Protein AF-A0A7J4VD15-F1 (afdb_monomer)

Structure (mmCIF, N/CA/C/O backbone):
data_AF-A0A7J4VD15-F1
#
_entry.id   AF-A0A7J4VD15-F1
#
loop_
_atom_site.group_PDB
_atom_site.id
_atom_site.type_symbol
_atom_site.label_atom_id
_atom_site.label_alt_id
_atom_site.label_comp_id
_atom_site.label_asym_id
_atom_site.label_entity_id
_atom_site.label_seq_id
_atom_site.pdbx_PDB_ins_code
_atom_site.Cartn_x
_atom_site.Cartn_y
_atom_site.Cartn_z
_atom_site.occupancy
_atom_site.B_iso_or_equiv
_atom_site.auth_seq_id
_atom_site.auth_comp_id
_atom_site.auth_asym_id
_atom_site.auth_atom_id
_atom_site.pdbx_PDB_model_num
ATOM 1 N N . MET A 1 1 ? -16.855 -16.231 39.947 1.00 51.03 1 MET A N 1
ATOM 2 C CA . MET A 1 1 ? -16.569 -16.415 38.507 1.00 51.03 1 MET A CA 1
ATOM 3 C C . MET A 1 1 ? -15.631 -15.301 38.069 1.00 51.03 1 MET A C 1
ATOM 5 O O . MET A 1 1 ? -15.922 -14.152 38.374 1.00 51.03 1 MET A O 1
ATOM 9 N N . SER A 1 2 ? -14.491 -15.632 37.458 1.00 60.81 2 SER A N 1
ATOM 10 C CA . SER A 1 2 ? -13.531 -14.635 36.962 1.00 60.81 2 SER A CA 1
ATOM 11 C C . SER A 1 2 ? -14.163 -13.862 35.801 1.00 60.81 2 SER A C 1
ATOM 13 O O . SER A 1 2 ? -14.593 -14.477 34.826 1.00 60.81 2 SER A O 1
ATOM 15 N N . LYS A 1 3 ? -14.276 -12.534 35.918 1.00 68.69 3 LYS A N 1
ATOM 16 C CA . LYS A 1 3 ? -14.650 -11.683 34.783 1.00 68.69 3 LYS A CA 1
ATOM 17 C C . LYS A 1 3 ? -13.487 -11.706 33.792 1.00 68.69 3 LYS A C 1
ATOM 19 O O . LYS A 1 3 ? -12.396 -11.260 34.133 1.00 68.69 3 LYS A O 1
ATOM 24 N N . SER A 1 4 ? -13.727 -12.211 32.584 1.00 78.50 4 SER A N 1
ATOM 25 C CA . SER A 1 4 ? -12.796 -12.036 31.467 1.00 78.50 4 SER A CA 1
ATOM 26 C C . SER A 1 4 ? -12.570 -10.540 31.233 1.00 78.50 4 SER A C 1
ATOM 28 O O . SER A 1 4 ? -13.534 -9.784 31.122 1.00 78.50 4 SER A O 1
ATOM 30 N N . SER A 1 5 ? -11.308 -10.116 31.175 1.00 90.31 5 SER A N 1
ATOM 31 C CA . SER A 1 5 ? -10.911 -8.747 30.819 1.00 90.31 5 SER A CA 1
ATOM 32 C C . SER A 1 5 ? -11.042 -8.464 29.320 1.00 90.31 5 SER A C 1
ATOM 34 O O . SER A 1 5 ? -11.046 -7.306 28.911 1.00 90.31 5 SER A O 1
ATOM 36 N N . ILE A 1 6 ? -11.160 -9.510 28.498 1.00 88.44 6 ILE A N 1
ATOM 37 C CA . ILE A 1 6 ? -11.333 -9.395 27.051 1.00 88.44 6 ILE A CA 1
ATOM 38 C C . ILE A 1 6 ? -12.819 -9.193 26.757 1.00 88.44 6 ILE A C 1
ATOM 40 O O . ILE A 1 6 ? -13.629 -10.080 27.031 1.00 88.44 6 ILE A O 1
ATOM 44 N N . ILE A 1 7 ? -13.148 -8.024 26.201 1.00 86.38 7 ILE A N 1
ATOM 45 C CA . ILE A 1 7 ? -14.517 -7.626 25.841 1.00 86.38 7 ILE A CA 1
ATOM 46 C C . ILE A 1 7 ? -14.942 -8.283 24.522 1.00 86.38 7 ILE A C 1
ATOM 48 O O . ILE A 1 7 ? -16.025 -8.851 24.444 1.00 86.38 7 ILE A O 1
ATOM 52 N N . THR A 1 8 ? -14.092 -8.228 23.492 1.00 86.62 8 THR A N 1
ATOM 53 C CA . THR A 1 8 ? -14.325 -8.893 22.203 1.00 86.62 8 THR A CA 1
ATOM 54 C C . THR A 1 8 ? -13.005 -9.123 21.471 1.00 86.62 8 THR A C 1
ATOM 56 O O . THR A 1 8 ? -12.025 -8.419 21.717 1.00 86.62 8 THR A O 1
ATOM 59 N N . THR A 1 9 ? -12.990 -10.074 20.542 1.00 89.88 9 THR A N 1
ATOM 60 C CA . THR A 1 9 ? -11.914 -10.259 19.559 1.00 89.88 9 THR A CA 1
ATOM 61 C C . THR A 1 9 ? -12.494 -10.178 18.152 1.00 89.88 9 THR A C 1
ATOM 63 O O . THR A 1 9 ? -13.671 -10.474 17.943 1.00 89.88 9 THR A O 1
ATOM 66 N N . GLN A 1 10 ? -11.685 -9.741 17.188 1.00 89.62 10 GLN A N 1
ATOM 67 C CA . GLN A 1 10 ? -12.056 -9.699 15.774 1.00 89.62 10 GLN A CA 1
ATOM 68 C C . GLN A 1 10 ? -10.874 -10.180 14.924 1.00 89.62 10 GLN A C 1
ATOM 70 O O . GLN A 1 10 ? -9.726 -9.914 15.293 1.00 89.62 10 GLN A O 1
ATOM 75 N N . PRO A 1 11 ? -11.120 -10.904 13.818 1.00 90.88 11 PRO A N 1
ATOM 76 C CA . PRO A 1 11 ? -10.057 -11.258 12.891 1.00 90.88 11 PRO A CA 1
ATOM 77 C C . PRO A 1 11 ? -9.515 -9.992 12.221 1.00 90.88 11 PRO A C 1
ATOM 79 O O . PRO A 1 11 ? -10.281 -9.116 11.821 1.00 90.88 11 PRO A O 1
ATOM 82 N N . LEU A 1 12 ? -8.195 -9.907 12.079 1.00 90.69 12 LEU A N 1
ATOM 83 C CA . LEU A 1 12 ? -7.563 -8.846 11.305 1.00 90.69 12 LEU A CA 1
ATOM 84 C C . LEU A 1 12 ? -7.517 -9.248 9.831 1.00 90.69 12 LEU A C 1
ATOM 86 O O . LEU A 1 12 ? -7.218 -10.394 9.496 1.00 90.69 12 LEU A O 1
ATOM 90 N N . GLY A 1 13 ? -7.814 -8.289 8.961 1.00 90.12 13 GLY A N 1
ATOM 91 C CA . GLY A 1 13 ? -7.690 -8.426 7.515 1.00 90.12 13 GLY A CA 1
ATOM 92 C C . GLY A 1 13 ? -6.896 -7.268 6.926 1.00 90.12 13 GLY A C 1
ATOM 93 O O . GLY A 1 13 ? -6.039 -6.685 7.587 1.00 90.12 13 GLY A O 1
ATOM 94 N N . PHE A 1 14 ? -7.208 -6.921 5.678 1.00 91.50 14 PHE A N 1
ATOM 95 C CA . PHE A 1 14 ? -6.623 -5.759 5.008 1.00 91.50 14 PHE A CA 1
ATOM 96 C C . PHE A 1 14 ? -7.068 -4.432 5.645 1.00 91.50 14 PHE A C 1
ATOM 98 O O . PHE A 1 14 ? -6.262 -3.524 5.809 1.00 91.50 14 PHE A O 1
ATOM 105 N N . GLN A 1 15 ? -8.336 -4.342 6.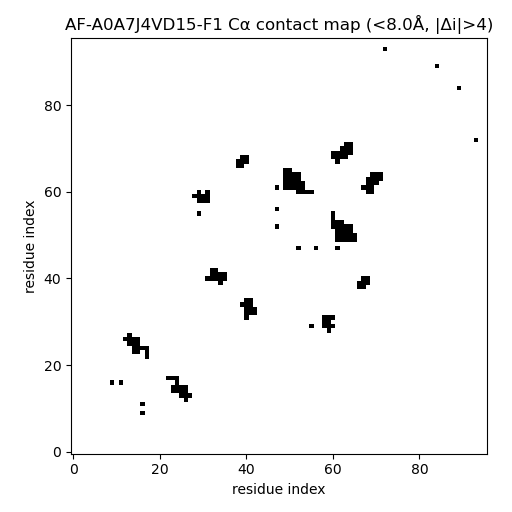051 1.00 94.00 15 GLN A N 1
ATOM 106 C CA . GLN A 1 15 ? -8.875 -3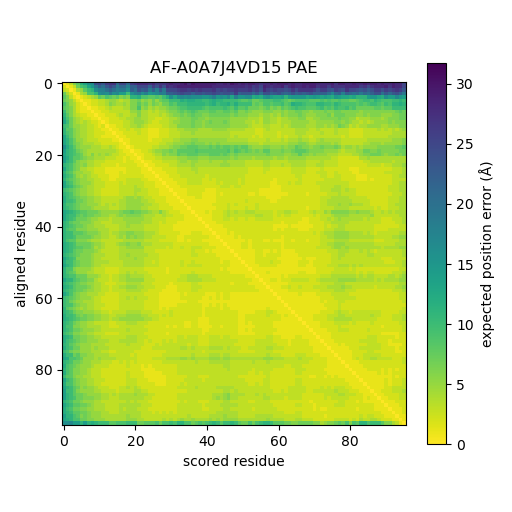.229 6.834 1.00 94.00 15 GLN A CA 1
ATOM 107 C C . GLN A 1 15 ? -9.044 -3.677 8.281 1.00 94.00 15 GLN A C 1
ATOM 109 O O . GLN A 1 15 ? -9.583 -4.757 8.540 1.00 94.00 15 GLN A O 1
ATOM 114 N N . TRP A 1 16 ? -8.554 -2.875 9.218 1.00 93.94 16 TRP A N 1
ATOM 115 C CA . TRP A 1 16 ? -8.641 -3.179 10.640 1.00 93.94 16 TRP A CA 1
ATOM 116 C C . TRP A 1 16 ? -9.836 -2.467 11.271 1.00 93.94 16 TRP A C 1
ATOM 118 O O . TRP A 1 16 ? -10.065 -1.288 10.988 1.00 93.94 16 TRP A O 1
ATOM 128 N N . PRO A 1 17 ? -10.592 -3.156 12.143 1.00 91.06 17 PRO A N 1
ATOM 129 C CA . PRO A 1 17 ? -11.668 -2.530 12.888 1.00 91.06 17 PRO A CA 1
ATOM 130 C C . PRO A 1 17 ? -11.090 -1.498 13.855 1.00 91.06 17 PRO A C 1
ATOM 132 O O . PRO A 1 17 ? -10.136 -1.765 14.588 1.00 91.06 17 PRO A O 1
ATOM 135 N N . VAL A 1 18 ? -11.700 -0.321 13.873 1.00 90.94 18 VAL A N 1
ATOM 136 C CA . VAL A 1 18 ? -11.340 0.780 14.765 1.00 90.94 18 VAL A CA 1
ATOM 137 C C . VAL A 1 18 ? -12.521 1.126 15.661 1.00 90.94 18 VAL A C 1
ATOM 139 O O . VAL A 1 18 ? -13.674 0.857 15.329 1.00 90.94 18 VAL A O 1
ATOM 142 N N . LEU A 1 19 ? -12.226 1.699 16.826 1.00 86.88 19 LEU A N 1
ATOM 143 C CA . LEU A 1 19 ? -13.257 2.084 17.791 1.00 86.88 19 LEU A CA 1
ATOM 144 C C . LEU A 1 19 ? -13.951 3.398 17.417 1.00 86.88 19 LEU A C 1
ATOM 146 O O . LEU A 1 19 ? -15.110 3.595 17.772 1.00 86.88 19 LEU A O 1
ATOM 150 N N . ASP A 1 20 ? -13.237 4.288 16.732 1.00 91.25 20 ASP A N 1
ATOM 151 C CA . ASP A 1 20 ? -13.717 5.620 16.384 1.00 91.25 20 ASP A CA 1
ATOM 152 C C . ASP A 1 20 ? -14.210 5.652 14.925 1.00 91.25 20 ASP A C 1
ATOM 154 O O . ASP A 1 20 ? -13.477 5.207 14.037 1.00 91.25 20 ASP A O 1
ATOM 158 N N . PRO A 1 21 ? -15.422 6.171 14.647 1.00 90.00 21 PRO A N 1
ATOM 159 C CA . PRO A 1 21 ? -15.992 6.200 13.298 1.00 90.00 21 PRO A CA 1
ATOM 160 C C . PRO A 1 21 ? -15.266 7.142 12.323 1.00 90.00 21 PRO A C 1
ATOM 162 O O . PRO A 1 21 ? -15.530 7.077 11.124 1.00 90.00 21 PRO A O 1
ATOM 165 N N . PHE A 1 22 ? -14.384 8.017 12.810 1.00 93.56 22 PHE A N 1
ATOM 166 C CA 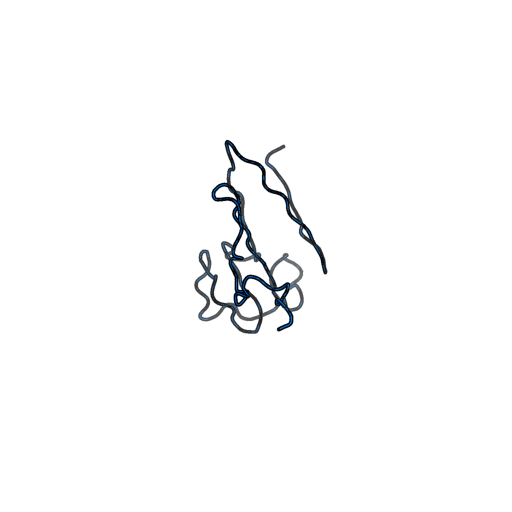. PHE A 1 22 ? -13.565 8.913 11.990 1.00 93.56 22 PHE A CA 1
ATOM 167 C C . PHE A 1 22 ? -12.176 8.345 11.692 1.00 93.56 22 PHE A C 1
ATOM 169 O O . PHE A 1 22 ? -11.416 8.952 10.939 1.00 93.56 22 PHE A O 1
ATOM 176 N N . LEU A 1 23 ? -11.835 7.186 12.263 1.00 94.50 23 LEU A N 1
ATOM 177 C CA . LEU A 1 23 ? -10.609 6.479 11.936 1.00 94.50 23 LEU A CA 1
ATOM 178 C C . LEU A 1 23 ? -10.857 5.468 10.815 1.00 94.50 23 LEU A C 1
ATOM 180 O O . LEU A 1 23 ? -11.899 4.825 10.717 1.00 94.50 23 LEU A O 1
ATOM 184 N N . PHE A 1 24 ? -9.844 5.302 9.976 1.00 94.38 24 PHE A N 1
ATOM 185 C CA . PHE A 1 24 ? -9.779 4.251 8.977 1.00 94.38 24 PHE A CA 1
ATOM 186 C C . PHE A 1 24 ? -8.377 3.657 9.026 1.00 94.38 24 PHE A C 1
ATOM 188 O O . PHE A 1 24 ? -7.390 4.387 8.943 1.00 94.38 24 PHE A O 1
ATOM 195 N N . CYS A 1 25 ? -8.282 2.341 9.210 1.00 95.81 25 CYS A N 1
ATOM 196 C CA . CYS A 1 25 ? -7.004 1.657 9.351 1.00 95.81 25 CYS A CA 1
ATOM 197 C C . CYS A 1 25 ? -6.877 0.558 8.301 1.00 95.81 25 CYS A C 1
ATOM 199 O O . CYS A 1 25 ? -7.722 -0.334 8.203 1.00 95.81 25 CYS A O 1
ATOM 201 N N . VAL A 1 26 ? -5.798 0.629 7.531 1.00 95.50 26 VAL A N 1
ATOM 202 C CA . VAL A 1 26 ? -5.413 -0.367 6.533 1.00 95.50 26 VAL A CA 1
ATOM 203 C C . VAL A 1 26 ? -4.038 -0.910 6.867 1.00 95.50 26 VAL A C 1
ATOM 205 O O . VAL A 1 26 ? -3.122 -0.158 7.200 1.00 95.50 26 VAL A O 1
ATOM 208 N N . HIS A 1 27 ? -3.898 -2.226 6.764 1.00 95.06 27 HIS A N 1
ATOM 209 C CA . HIS A 1 27 ? -2.647 -2.922 6.996 1.00 95.06 27 HIS A CA 1
ATOM 210 C C . HIS A 1 27 ? -2.148 -3.543 5.698 1.00 95.06 27 HIS A C 1
ATOM 212 O O . HIS A 1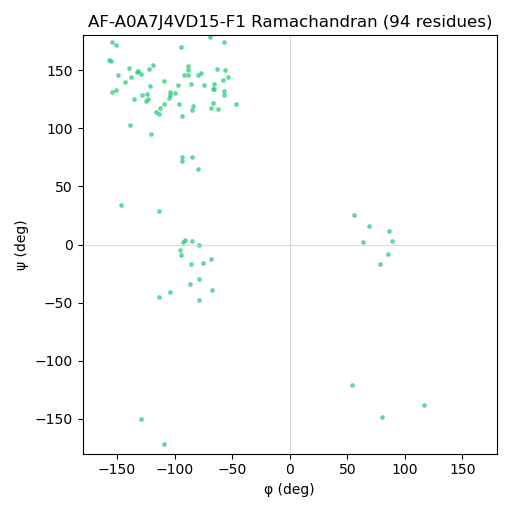 27 ? -2.738 -4.482 5.156 1.00 95.06 27 HIS A O 1
ATOM 218 N N . HIS A 1 28 ? -1.034 -3.001 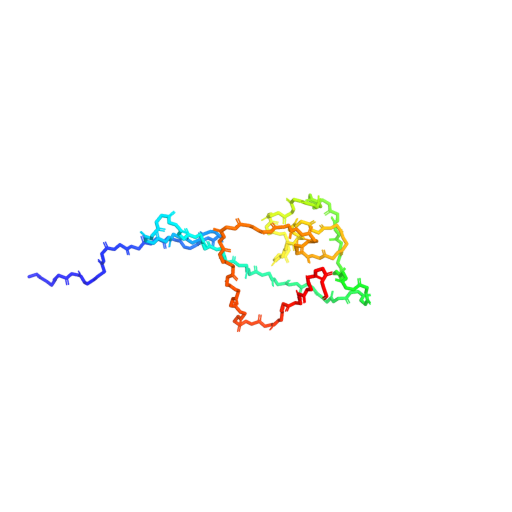5.223 1.00 95.12 28 HIS A N 1
ATOM 219 C CA . HIS A 1 28 ? -0.355 -3.443 4.018 1.00 95.12 28 HIS A CA 1
ATOM 220 C C . HIS A 1 28 ? 0.751 -4.407 4.431 1.00 95.12 28 HIS A C 1
ATOM 222 O O . HIS A 1 28 ? 1.637 -4.063 5.213 1.00 95.12 28 HIS A O 1
ATOM 228 N N . GLN A 1 29 ? 0.671 -5.630 3.924 1.00 94.25 29 GLN A N 1
ATOM 229 C CA . GLN A 1 29 ? 1.682 -6.652 4.134 1.00 94.25 29 GLN A CA 1
ATOM 230 C C . GLN A 1 29 ? 1.878 -7.365 2.807 1.00 94.25 29 GLN A C 1
ATOM 232 O O . GLN A 1 29 ? 1.043 -8.177 2.400 1.00 94.25 29 GLN A O 1
ATOM 237 N N . ASP A 1 30 ? 2.967 -7.009 2.141 1.00 95.88 30 ASP A N 1
ATOM 238 C CA . ASP A 1 30 ? 3.324 -7.514 0.827 1.00 95.88 30 ASP A CA 1
ATOM 239 C C . ASP A 1 30 ? 4.757 -8.033 0.869 1.00 95.88 30 ASP A C 1
ATOM 241 O O . ASP A 1 30 ? 5.683 -7.352 1.313 1.00 95.88 30 ASP A O 1
ATOM 245 N N . PHE A 1 31 ? 4.928 -9.265 0.407 1.00 96.00 31 PHE A N 1
ATOM 246 C CA . PHE A 1 31 ? 6.223 -9.910 0.253 1.00 96.00 31 PHE A CA 1
ATOM 247 C C . PHE A 1 31 ? 6.704 -9.667 -1.174 1.00 96.00 31 PHE A C 1
ATOM 249 O O . PHE A 1 31 ? 6.637 -10.557 -2.022 1.00 96.00 31 PHE A O 1
ATOM 256 N N . TYR A 1 32 ? 7.098 -8.421 -1.450 1.00 96.62 32 TYR A N 1
ATOM 257 C CA . TYR A 1 32 ? 7.533 -8.025 -2.786 1.00 96.62 32 TYR A CA 1
ATOM 258 C C . TYR A 1 32 ? 8.715 -8.885 -3.271 1.00 96.62 32 TYR A C 1
ATOM 260 O O . TYR A 1 32 ? 9.602 -9.213 -2.474 1.00 96.62 32 TYR A O 1
ATOM 268 N N . PRO A 1 33 ? 8.744 -9.249 -4.567 1.00 96.56 33 PRO A N 1
ATOM 269 C CA . PRO A 1 33 ? 9.902 -9.887 -5.179 1.00 96.56 33 PRO A CA 1
ATOM 270 C C . PRO A 1 33 ? 11.067 -8.890 -5.280 1.00 96.56 33 PRO A C 1
ATOM 272 O O . PRO A 1 33 ? 10.946 -7.718 -4.920 1.00 96.56 33 PRO A O 1
ATOM 275 N N . ASN A 1 34 ? 12.206 -9.351 -5.800 1.00 97.50 34 ASN A N 1
ATOM 276 C CA . ASN A 1 34 ? 13.320 -8.457 -6.119 1.00 97.50 34 ASN A CA 1
ATOM 277 C C . ASN A 1 34 ? 12.865 -7.342 -7.074 1.00 97.50 34 ASN A C 1
ATOM 279 O O . ASN A 1 34 ? 11.963 -7.543 -7.883 1.00 97.50 34 ASN A O 1
ATOM 283 N N . GLY A 1 35 ? 13.495 -6.171 -6.991 1.00 96.81 35 GLY A N 1
ATOM 284 C CA . GLY A 1 35 ? 13.255 -5.088 -7.942 1.00 96.81 35 GLY A CA 1
ATOM 285 C C . GLY A 1 35 ? 13.961 -5.335 -9.278 1.00 96.81 35 GLY A C 1
ATOM 286 O O . GLY A 1 35 ? 15.061 -5.882 -9.305 1.00 96.81 35 GLY A O 1
ATOM 287 N N . ASN A 1 36 ? 13.362 -4.872 -10.374 1.00 97.25 36 ASN A N 1
ATOM 288 C CA . ASN A 1 36 ? 13.899 -5.001 -11.734 1.00 97.25 36 ASN A CA 1
ATOM 289 C C . ASN A 1 36 ? 14.908 -3.895 -12.123 1.00 97.25 36 ASN A C 1
ATOM 291 O O . ASN A 1 36 ? 15.356 -3.843 -13.264 1.00 97.25 36 ASN A O 1
ATOM 295 N N . GLY A 1 37 ? 15.249 -2.989 -11.200 1.00 96.50 37 GLY A N 1
ATOM 296 C CA . GLY A 1 37 ? 16.116 -1.829 -11.458 1.00 96.50 37 GLY A CA 1
ATOM 297 C C . GLY A 1 37 ? 15.397 -0.593 -12.018 1.00 96.50 37 GLY A C 1
ATOM 298 O O . GLY A 1 37 ? 15.981 0.485 -12.036 1.00 96.50 37 GLY A O 1
ATOM 299 N N . GLU A 1 38 ? 14.120 -0.714 -12.383 1.00 95.69 38 GLU A N 1
ATOM 300 C CA . GLU A 1 38 ? 13.248 0.361 -12.883 1.00 95.69 38 GLU A CA 1
ATOM 301 C C . GLU A 1 38 ? 12.106 0.663 -11.894 1.00 95.69 38 GLU A C 1
ATOM 303 O O . GLU A 1 38 ? 11.009 1.060 -12.281 1.00 95.69 38 GLU A O 1
ATOM 308 N N . MET A 1 39 ? 12.358 0.436 -10.597 1.00 94.12 39 MET A N 1
ATOM 309 C CA . MET A 1 39 ? 11.394 0.561 -9.487 1.00 94.12 39 MET A CA 1
ATOM 310 C C . MET A 1 39 ? 10.204 -0.419 -9.548 1.00 94.12 39 MET A C 1
ATOM 312 O O . MET A 1 39 ? 9.342 -0.391 -8.672 1.00 94.12 39 MET A O 1
ATOM 316 N N . GLY A 1 40 ? 10.156 -1.307 -10.542 1.00 96.44 40 GLY A N 1
ATOM 317 C CA . GLY A 1 40 ? 9.146 -2.354 -10.668 1.00 96.44 40 GLY A CA 1
ATOM 318 C C . GLY A 1 40 ? 9.595 -3.695 -10.072 1.00 96.44 40 GLY A C 1
ATOM 319 O O . GLY A 1 40 ? 10.771 -3.875 -9.741 1.00 96.44 40 GLY A O 1
ATOM 320 N N . PRO A 1 41 ? 8.676 -4.664 -9.944 1.00 97.56 41 PRO A N 1
ATOM 321 C CA . PRO A 1 41 ? 9.003 -6.022 -9.531 1.00 97.56 41 PRO A CA 1
ATOM 322 C C . PRO A 1 41 ? 9.680 -6.798 -10.672 1.00 97.56 41 PRO A C 1
ATOM 324 O O . PRO A 1 41 ? 9.223 -6.775 -11.813 1.00 97.56 41 PRO A O 1
ATOM 327 N N . ASP A 1 42 ? 10.726 -7.557 -10.357 1.00 97.94 42 ASP A N 1
ATOM 328 C CA . ASP A 1 42 ? 11.299 -8.596 -11.222 1.00 97.94 42 ASP A CA 1
ATOM 329 C C . ASP A 1 42 ? 10.453 -9.878 -11.120 1.00 97.94 42 ASP A C 1
ATOM 331 O O . ASP A 1 42 ? 10.848 -10.897 -10.549 1.00 97.94 42 ASP A O 1
ATOM 335 N N . ALA A 1 43 ? 9.201 -9.779 -11.570 1.00 97.06 43 ALA A N 1
ATOM 336 C CA . ALA A 1 43 ? 8.224 -10.862 -11.574 1.00 97.06 43 ALA A CA 1
ATOM 337 C C . ALA A 1 43 ? 7.164 -10.639 -12.662 1.00 97.06 43 ALA A C 1
ATOM 339 O O . ALA A 1 43 ? 6.915 -9.513 -13.092 1.00 97.06 43 ALA A O 1
ATOM 340 N N . SER A 1 44 ? 6.490 -11.713 -13.086 1.00 96.06 44 SER A N 1
ATOM 341 C CA . SER A 1 44 ? 5.389 -11.597 -14.049 1.00 96.06 44 SER A CA 1
ATOM 342 C C . SER A 1 44 ? 4.190 -10.853 -13.449 1.00 96.06 44 SER A C 1
ATOM 344 O O . SER A 1 44 ? 3.726 -11.161 -12.347 1.00 96.06 44 SER A O 1
ATOM 346 N N . LEU A 1 45 ? 3.645 -9.909 -14.219 1.00 96.94 45 LEU A N 1
ATOM 347 C CA . LEU A 1 45 ? 2.391 -9.214 -13.915 1.00 96.94 45 LEU A CA 1
ATOM 348 C C . LEU A 1 45 ? 1.165 -9.882 -14.560 1.00 96.94 45 LEU A C 1
ATOM 350 O O . LEU A 1 45 ? 0.044 -9.393 -14.423 1.00 96.94 45 LEU A O 1
ATOM 354 N N . GLU A 1 46 ? 1.351 -11.002 -15.261 1.00 97.06 46 GLU A N 1
ATOM 355 C CA . GLU A 1 46 ? 0.281 -11.675 -15.995 1.00 97.06 46 GLU A CA 1
ATOM 356 C C . GLU A 1 46 ? -0.896 -12.053 -15.083 1.00 97.06 46 GLU A C 1
ATOM 358 O O . GLU A 1 46 ? -0.739 -12.618 -13.994 1.00 97.06 46 GLU A O 1
ATOM 363 N N . GLY A 1 47 ? -2.110 -11.734 -15.536 1.00 95.94 47 GLY A N 1
ATOM 364 C CA . GLY A 1 47 ? -3.346 -12.028 -14.814 1.00 95.94 47 GLY A CA 1
ATOM 365 C C . GLY A 1 47 ? -3.542 -11.220 -13.527 1.00 95.94 47 GLY A C 1
ATOM 366 O O . GLY A 1 47 ? -4.356 -11.626 -12.698 1.00 95.94 47 GLY A O 1
ATOM 367 N N . ARG A 1 48 ? -2.795 -10.129 -13.323 1.00 97.44 48 ARG A N 1
ATOM 368 C CA . ARG A 1 48 ? -3.098 -9.101 -12.314 1.00 97.44 48 ARG A CA 1
ATOM 369 C C . ARG A 1 48 ? -4.027 -8.047 -12.914 1.00 97.44 48 ARG A C 1
ATOM 371 O O . ARG A 1 48 ? -3.980 -7.786 -14.115 1.00 97.44 48 ARG A O 1
ATOM 378 N N . ARG A 1 49 ? -4.869 -7.428 -12.083 1.00 97.69 49 ARG A N 1
ATOM 379 C CA . ARG A 1 49 ? -5.742 -6.318 -12.499 1.00 97.69 49 ARG A CA 1
ATOM 380 C C . ARG A 1 49 ? -5.039 -4.993 -12.207 1.00 97.69 49 ARG A C 1
ATOM 382 O O . ARG A 1 49 ? -5.339 -4.356 -11.209 1.00 97.69 49 ARG A O 1
ATOM 389 N N . LEU A 1 50 ? -4.057 -4.641 -13.036 1.00 97.75 50 LEU A N 1
ATOM 390 C CA . LEU A 1 50 ? -3.233 -3.437 -12.856 1.00 97.75 50 LEU A CA 1
ATOM 391 C C . LEU A 1 50 ? -4.093 -2.168 -12.709 1.00 97.75 50 LEU A C 1
ATOM 393 O O . LEU A 1 50 ? -5.197 -2.099 -13.255 1.00 97.75 50 LEU A O 1
ATOM 397 N N . GLY A 1 51 ? -3.638 -1.235 -11.869 1.00 97.25 51 GLY A N 1
ATOM 398 C CA . GLY A 1 51 ? -4.412 -0.069 -11.424 1.00 97.25 51 GLY A CA 1
ATOM 399 C C . GLY A 1 51 ? -5.450 -0.354 -10.323 1.00 97.25 51 GLY A C 1
ATOM 400 O O . GLY A 1 51 ? -5.909 0.571 -9.646 1.00 97.25 51 GLY A O 1
ATOM 401 N N . GLU A 1 52 ? -5.807 -1.623 -10.099 1.00 97.56 52 GLU A N 1
ATOM 402 C CA . GLU A 1 52 ? -6.771 -2.065 -9.083 1.00 97.56 52 GLU A CA 1
ATOM 403 C C . GLU A 1 52 ? -6.416 -3.449 -8.487 1.00 97.56 52 GLU A C 1
ATOM 405 O O . GLU A 1 52 ? -7.293 -4.258 -8.154 1.00 97.56 52 GLU A O 1
ATOM 410 N N . ASP A 1 53 ? -5.125 -3.755 -8.347 1.00 97.69 53 ASP A N 1
ATOM 411 C CA . ASP A 1 53 ? -4.633 -5.064 -7.908 1.00 97.69 53 ASP A CA 1
ATOM 412 C C . ASP A 1 53 ? -4.603 -5.157 -6.378 1.00 97.69 53 ASP A C 1
ATOM 414 O O . ASP A 1 53 ? -3.556 -5.059 -5.741 1.00 97.69 53 ASP A O 1
ATOM 418 N N . PHE A 1 54 ? -5.776 -5.325 -5.767 1.00 96.19 54 PHE A N 1
ATOM 419 C CA . PHE A 1 54 ? -5.921 -5.456 -4.308 1.00 96.19 54 PHE A CA 1
ATOM 420 C C . PHE A 1 54 ? -5.940 -6.907 -3.811 1.00 96.19 54 PHE A C 1
ATOM 422 O O . PHE A 1 54 ? -5.894 -7.160 -2.600 1.00 96.19 54 PHE A O 1
ATOM 429 N N . THR A 1 55 ? -6.015 -7.874 -4.727 1.00 94.56 55 THR A N 1
ATOM 430 C CA . THR A 1 55 ? -6.017 -9.295 -4.367 1.00 94.56 55 THR A CA 1
ATOM 431 C C . THR A 1 55 ? -4.573 -9.755 -4.189 1.00 94.56 55 THR A C 1
ATOM 433 O O . THR A 1 55 ? -3.811 -9.686 -5.148 1.00 94.56 55 THR A O 1
ATOM 436 N N . PRO A 1 56 ? -4.167 -10.234 -2.999 1.00 93.94 56 PRO A N 1
ATOM 437 C CA . PRO A 1 56 ? -2.811 -10.730 -2.814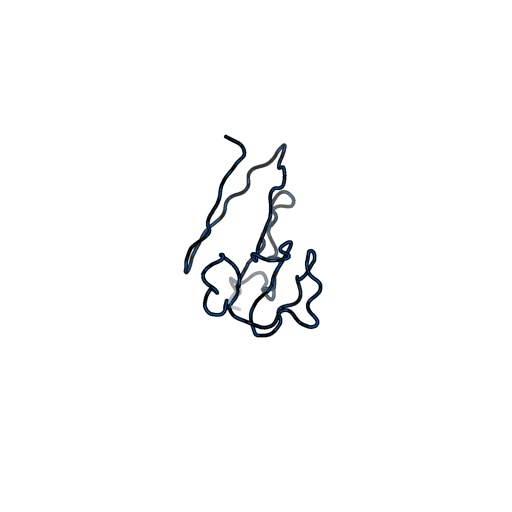 1.00 93.94 56 PRO A CA 1
ATOM 438 C C . PRO A 1 56 ? -2.579 -11.931 -3.735 1.00 93.94 56 PRO A C 1
ATOM 440 O O . PRO A 1 56 ? -3.225 -12.970 -3.589 1.00 93.94 56 PRO A O 1
ATOM 443 N N . LYS A 1 57 ? -1.647 -11.783 -4.677 1.00 95.88 57 LYS A N 1
ATOM 444 C CA . LYS A 1 57 ? -1.224 -12.829 -5.611 1.00 95.88 57 LYS A CA 1
ATOM 445 C C . LYS A 1 57 ? 0.280 -13.012 -5.468 1.00 95.88 57 LYS A C 1
ATOM 447 O O . LYS A 1 57 ? 1.025 -12.037 -5.455 1.00 95.88 57 LYS A O 1
ATOM 452 N N . ASP A 1 58 ? 0.716 -14.255 -5.301 1.00 95.94 58 ASP A N 1
ATOM 453 C CA . ASP A 1 58 ? 2.120 -14.603 -5.027 1.00 95.94 58 ASP A CA 1
ATOM 454 C C . ASP A 1 58 ? 2.699 -13.896 -3.783 1.00 95.94 58 ASP A C 1
ATOM 456 O O . ASP A 1 58 ? 3.902 -13.694 -3.674 1.00 95.94 58 ASP A O 1
ATOM 460 N N . GLY A 1 59 ? 1.836 -13.516 -2.831 1.00 95.94 59 GLY A N 1
ATOM 461 C CA . GLY A 1 59 ? 2.228 -12.865 -1.576 1.00 95.94 59 GLY A CA 1
ATOM 462 C C . GLY A 1 59 ? 2.305 -11.335 -1.615 1.00 95.94 59 GLY A C 1
ATOM 463 O O . GLY A 1 59 ? 2.653 -10.742 -0.597 1.00 95.94 59 GLY A O 1
ATOM 464 N N . TRP A 1 60 ? 1.966 -10.686 -2.733 1.00 97.31 60 TRP A N 1
ATOM 465 C CA . TRP A 1 60 ? 2.053 -9.228 -2.877 1.00 97.31 60 TRP A CA 1
ATOM 466 C C . TRP A 1 60 ? 1.017 -8.667 -3.870 1.00 97.31 60 TRP A C 1
ATOM 468 O O . TRP A 1 60 ? 0.291 -9.413 -4.540 1.00 97.31 60 TRP A O 1
ATOM 478 N N . ARG A 1 61 ? 0.918 -7.337 -3.937 1.00 97.56 61 ARG A N 1
ATOM 479 C CA . ARG A 1 61 ? -0.081 -6.577 -4.705 1.00 97.56 61 ARG A CA 1
ATOM 480 C C . ARG A 1 61 ? 0.573 -5.468 -5.522 1.00 97.56 61 ARG A C 1
ATOM 482 O O . ARG A 1 61 ? 1.554 -4.887 -5.072 1.00 97.56 61 ARG A O 1
ATOM 489 N N . MET A 1 62 ? -0.007 -5.119 -6.669 1.00 98.06 62 MET A N 1
ATOM 490 C CA . MET A 1 62 ? 0.343 -3.885 -7.389 1.00 98.06 62 MET A CA 1
ATOM 491 C C . MET A 1 62 ? -0.431 -2.654 -6.888 1.00 98.06 62 MET A C 1
ATOM 493 O O . MET A 1 62 ? 0.004 -1.531 -7.139 1.00 98.06 62 MET A O 1
ATOM 497 N N . TYR A 1 63 ? -1.533 -2.835 -6.146 1.00 97.81 63 TYR A N 1
ATOM 498 C CA . TYR A 1 63 ? -2.426 -1.752 -5.716 1.00 97.81 63 TYR A CA 1
ATOM 499 C C . TYR A 1 63 ? -2.907 -0.916 -6.911 1.00 97.81 63 TYR A C 1
ATOM 501 O O . TYR A 1 63 ? -3.511 -1.463 -7.831 1.00 97.81 63 TYR A O 1
ATOM 509 N N . HIS A 1 64 ? -2.635 0.389 -6.912 1.00 98.12 64 HIS A N 1
ATOM 510 C CA . HIS A 1 64 ? -2.974 1.300 -8.000 1.00 98.12 64 HIS A CA 1
ATOM 511 C C . HIS A 1 64 ? -1.862 1.433 -9.047 1.00 98.12 64 HIS A C 1
ATOM 513 O O . HIS A 1 64 ? -1.976 2.240 -9.965 1.00 98.12 64 HIS A O 1
ATOM 519 N N . GLY A 1 65 ? -0.778 0.672 -8.906 1.00 97.12 65 GLY A N 1
ATOM 520 C CA . GLY A 1 65 ? 0.349 0.674 -9.822 1.00 97.12 65 GLY A CA 1
ATOM 521 C C . GLY A 1 65 ? 0.120 -0.150 -11.088 1.00 97.12 65 GLY A C 1
ATOM 522 O O . GLY A 1 65 ? -0.488 -1.222 -11.044 1.00 97.12 65 GLY A O 1
ATOM 523 N N . ASP A 1 66 ? 0.699 0.322 -12.193 1.00 96.44 66 ASP A N 1
ATOM 524 C CA . ASP A 1 66 ? 0.794 -0.425 -13.456 1.00 96.44 66 ASP A CA 1
ATOM 525 C C . ASP A 1 66 ? 2.206 -0.985 -13.692 1.00 96.44 66 ASP A C 1
ATOM 527 O O . ASP A 1 66 ? 2.359 -2.136 -14.095 1.00 96.44 66 ASP A O 1
ATOM 531 N N . THR A 1 67 ? 3.240 -0.193 -13.384 1.00 95.62 67 THR A N 1
ATOM 532 C CA . THR A 1 67 ? 4.661 -0.584 -13.506 1.00 95.62 67 THR A CA 1
ATOM 533 C C . THR A 1 67 ? 5.345 -0.672 -12.144 1.00 95.62 67 THR A C 1
ATOM 535 O O . THR A 1 67 ? 6.044 -1.640 -11.852 1.00 95.62 67 THR A O 1
ATOM 538 N N . VAL A 1 68 ? 5.119 0.331 -11.293 1.00 96.69 68 VAL A N 1
ATOM 539 C CA . VAL A 1 68 ? 5.643 0.415 -9.924 1.00 96.69 68 VAL A CA 1
ATOM 540 C C . VAL A 1 68 ? 4.493 0.113 -8.962 1.00 96.69 68 VAL A C 1
ATOM 542 O O . VAL A 1 68 ? 3.454 0.765 -9.088 1.00 96.69 68 VAL A O 1
ATOM 545 N N . PRO A 1 69 ? 4.625 -0.846 -8.029 1.00 97.44 69 PRO A N 1
ATOM 546 C CA . PRO A 1 69 ? 3.571 -1.148 -7.070 1.00 97.44 69 PRO A CA 1
ATOM 547 C C . PRO A 1 69 ? 3.279 0.033 -6.141 1.00 97.44 69 PRO A C 1
ATOM 549 O O . PRO A 1 69 ? 4.177 0.796 -5.787 1.00 97.44 69 PRO A O 1
ATOM 552 N N . GLY A 1 70 ? 2.039 0.129 -5.667 1.00 97.00 70 GLY A N 1
ATOM 553 C CA . GLY A 1 70 ? 1.662 1.063 -4.608 1.00 97.00 70 GLY A CA 1
ATOM 554 C C . GLY A 1 70 ? 0.655 2.109 -5.064 1.00 97.00 70 GLY A C 1
ATOM 555 O O . GLY A 1 70 ? -0.332 1.793 -5.728 1.00 97.00 70 GLY A O 1
ATOM 556 N N . PHE A 1 71 ? 0.872 3.351 -4.642 1.00 97.31 71 PHE A N 1
ATOM 557 C CA . PHE A 1 71 ? -0.094 4.438 -4.762 1.00 97.31 71 PHE A CA 1
ATOM 558 C C . PHE A 1 71 ? 0.519 5.567 -5.600 1.00 97.31 71 PHE A C 1
ATOM 560 O O . PHE A 1 71 ? 1.236 6.398 -5.039 1.00 97.31 71 PHE A O 1
ATOM 567 N N . PRO A 1 72 ? 0.268 5.612 -6.926 1.00 96.44 72 PRO A N 1
ATOM 568 C CA . PRO A 1 72 ? 0.685 6.725 -7.779 1.00 96.44 72 PRO A CA 1
ATOM 569 C C . PRO A 1 72 ? 0.131 8.064 -7.279 1.00 96.44 72 PRO A C 1
ATOM 571 O O . PRO A 1 72 ? -0.678 8.101 -6.354 1.00 96.44 72 PRO A O 1
ATOM 574 N N . ALA A 1 73 ? 0.532 9.171 -7.906 1.00 96.56 73 ALA A N 1
ATOM 575 C CA . ALA A 1 73 ? 0.104 10.515 -7.512 1.00 96.56 73 ALA A CA 1
ATOM 576 C C . ALA A 1 73 ? -1.418 10.609 -7.263 1.00 96.56 73 ALA A C 1
ATOM 578 O O . ALA A 1 73 ? -2.225 10.344 -8.157 1.00 96.56 73 ALA A O 1
ATOM 579 N N . HIS A 1 74 ? -1.802 10.999 -6.044 1.00 97.50 74 HIS A N 1
ATOM 580 C CA . HIS A 1 74 ? -3.198 11.103 -5.618 1.00 97.50 74 HIS A CA 1
ATOM 581 C C . HIS A 1 74 ? -3.383 12.221 -4.572 1.00 97.50 74 HIS A C 1
ATOM 583 O O . HIS A 1 74 ? -2.479 12.471 -3.774 1.00 97.50 74 HIS A O 1
ATOM 589 N N . PRO A 1 75 ? -4.532 12.925 -4.565 1.00 97.56 75 PRO A N 1
ATOM 590 C CA . PRO A 1 75 ? -4.774 14.034 -3.645 1.00 97.56 75 PRO A CA 1
ATOM 591 C C . PRO A 1 75 ? -5.375 13.579 -2.305 1.00 97.56 75 PRO A C 1
ATOM 593 O O . PRO A 1 75 ? -6.149 12.625 -2.257 1.00 97.56 75 PRO A O 1
ATOM 596 N N . HIS A 1 76 ? -5.135 14.363 -1.249 1.00 97.06 76 HIS A N 1
ATOM 597 C CA . HIS A 1 76 ? -5.846 14.291 0.037 1.00 97.06 76 HIS A CA 1
ATOM 598 C C . HIS A 1 76 ? -6.345 15.681 0.452 1.00 97.06 76 HIS A C 1
ATOM 600 O O . HIS A 1 76 ? -5.714 16.695 0.148 1.00 97.06 76 HIS A O 1
ATOM 606 N N . ARG A 1 77 ? -7.494 15.758 1.136 1.00 97.62 77 ARG A N 1
ATOM 607 C CA . ARG A 1 77 ? -8.050 17.023 1.651 1.00 97.62 77 ARG A CA 1
ATOM 608 C C . ARG A 1 77 ? -8.953 16.779 2.856 1.00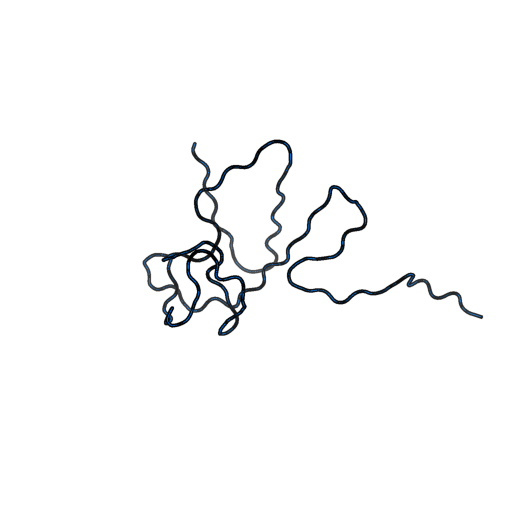 97.62 77 ARG A C 1
ATOM 610 O O . ARG A 1 77 ? -9.900 16.009 2.762 1.00 97.62 77 ARG A O 1
ATOM 617 N N . GLY A 1 78 ? -8.733 17.538 3.930 1.00 97.56 78 GLY A N 1
ATOM 618 C CA . GLY A 1 78 ? -9.648 17.600 5.077 1.00 97.56 78 GLY A CA 1
ATOM 619 C C . GLY A 1 78 ? -9.439 16.528 6.150 1.00 97.56 78 GLY A C 1
ATOM 620 O O . GLY A 1 78 ? -10.296 16.391 7.015 1.00 97.56 78 GLY A O 1
ATOM 621 N N . PHE A 1 79 ? -8.330 15.786 6.105 1.00 96.88 79 PHE A N 1
ATOM 622 C CA . PHE A 1 79 ? -7.933 14.793 7.107 1.00 96.88 79 PHE A CA 1
ATOM 623 C C . PHE A 1 79 ? -6.409 14.606 7.103 1.00 96.88 79 PHE A C 1
ATOM 625 O O . PHE A 1 79 ? -5.714 15.169 6.255 1.00 96.88 79 PHE A O 1
ATOM 632 N N . GLU A 1 80 ? -5.906 13.814 8.048 1.00 97.88 80 GLU A N 1
ATOM 633 C CA . GLU A 1 80 ? -4.495 13.445 8.162 1.00 97.88 80 GLU A CA 1
ATOM 634 C C . GLU A 1 80 ? -4.295 11.970 7.795 1.00 97.88 80 GLU A C 1
ATOM 636 O O . GLU A 1 80 ? -5.086 11.106 8.175 1.00 97.8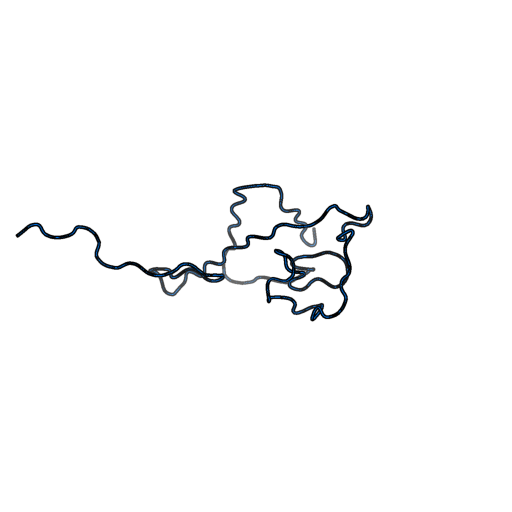8 80 GLU A O 1
ATOM 641 N N . THR A 1 81 ? -3.208 11.675 7.086 1.00 97.44 81 THR A N 1
ATOM 642 C CA . THR A 1 81 ? -2.719 10.312 6.848 1.00 97.44 81 THR A CA 1
ATOM 643 C C . THR A 1 81 ? -1.436 10.089 7.628 1.00 97.44 81 THR A C 1
ATOM 645 O O . THR A 1 81 ? -0.442 10.773 7.398 1.00 97.44 81 THR A O 1
ATOM 648 N N . VAL A 1 82 ? -1.446 9.099 8.521 1.00 97.69 82 VAL A N 1
ATOM 649 C CA . VAL A 1 82 ? -0.265 8.679 9.283 1.00 97.69 82 VAL A CA 1
ATOM 650 C C . VAL A 1 82 ? 0.133 7.276 8.838 1.00 97.69 82 VAL A C 1
ATOM 652 O O . VAL A 1 82 ? -0.622 6.323 9.023 1.00 97.69 82 VAL A O 1
ATOM 655 N N . THR A 1 83 ? 1.335 7.149 8.276 1.00 97.56 83 THR A N 1
ATOM 656 C CA . THR A 1 83 ? 1.905 5.867 7.843 1.00 97.56 83 THR A CA 1
ATOM 657 C C . THR A 1 83 ? 2.956 5.406 8.845 1.00 97.56 83 THR A C 1
ATOM 659 O O . THR A 1 83 ? 3.875 6.152 9.176 1.00 97.56 83 THR A O 1
ATOM 662 N N . ILE A 1 84 ? 2.842 4.161 9.312 1.00 97.62 84 ILE A N 1
ATOM 663 C CA . ILE A 1 84 ? 3.808 3.536 10.223 1.00 97.62 84 ILE A CA 1
ATOM 664 C C . ILE A 1 84 ? 4.446 2.349 9.503 1.00 97.62 84 ILE A C 1
ATOM 666 O O . ILE A 1 84 ? 3.775 1.358 9.215 1.00 97.62 84 ILE A O 1
ATOM 670 N N . VAL A 1 85 ? 5.749 2.439 9.230 1.00 97.12 85 VAL A N 1
ATOM 671 C CA . VAL A 1 85 ? 6.517 1.360 8.598 1.00 97.12 85 VAL A CA 1
ATOM 672 C C . VAL A 1 85 ? 7.155 0.502 9.684 1.00 97.12 85 VAL A C 1
ATOM 674 O O . VAL A 1 85 ? 8.056 0.949 10.388 1.00 97.12 85 VAL A O 1
ATOM 677 N N . LEU A 1 86 ? 6.671 -0.733 9.834 1.00 96.50 86 LEU A N 1
ATOM 678 C CA . LEU A 1 86 ? 7.215 -1.684 10.812 1.00 96.50 86 LEU A CA 1
ATOM 679 C C . LEU A 1 86 ? 8.402 -2.481 10.258 1.00 96.50 86 LEU A C 1
ATOM 681 O O . LEU A 1 86 ? 9.312 -2.816 11.008 1.00 96.50 86 LEU A O 1
ATOM 685 N N . ASN A 1 87 ? 8.384 -2.798 8.961 1.00 95.62 87 ASN A N 1
ATOM 686 C CA . ASN A 1 87 ? 9.436 -3.540 8.268 1.00 95.62 87 ASN A CA 1
ATOM 687 C C . ASN A 1 87 ? 9.609 -2.987 6.847 1.00 95.62 87 ASN A C 1
ATOM 689 O O . ASN A 1 87 ? 8.616 -2.726 6.171 1.00 95.62 87 ASN A O 1
ATOM 693 N N . GLY A 1 88 ? 10.855 -2.869 6.382 1.00 93.94 88 GLY A N 1
ATOM 694 C CA . GLY A 1 88 ? 11.169 -2.357 5.045 1.00 93.94 88 GLY A CA 1
ATOM 695 C C . GLY A 1 88 ? 11.122 -0.831 4.958 1.00 93.94 88 GLY A C 1
ATOM 696 O O . GLY A 1 88 ? 11.441 -0.140 5.925 1.00 93.94 88 GLY A O 1
ATOM 697 N N . PHE A 1 89 ? 10.753 -0.318 3.784 1.00 93.00 89 PHE A N 1
ATOM 698 C CA . PHE A 1 89 ? 10.737 1.111 3.470 1.00 93.00 89 PHE A CA 1
ATOM 699 C C . PHE A 1 89 ? 9.495 1.470 2.653 1.00 93.00 89 PHE A C 1
ATOM 701 O O . PHE A 1 89 ? 8.977 0.643 1.904 1.00 93.00 89 PHE A O 1
ATOM 708 N N . VAL A 1 90 ? 9.052 2.717 2.789 1.00 95.38 90 VAL A N 1
ATOM 709 C CA . VAL A 1 90 ? 8.049 3.345 1.925 1.00 95.38 90 VAL A CA 1
ATOM 710 C C . VAL A 1 90 ? 8.679 4.619 1.385 1.00 95.38 90 VAL A C 1
ATOM 712 O O . VAL A 1 90 ? 9.139 5.444 2.173 1.00 95.38 90 VAL A O 1
ATOM 715 N N . ASP A 1 91 ? 8.723 4.747 0.063 1.00 95.00 91 ASP A N 1
ATOM 716 C CA . ASP A 1 91 ? 9.119 5.987 -0.602 1.00 95.00 91 ASP A CA 1
ATOM 717 C C . ASP A 1 91 ? 7.892 6.888 -0.799 1.00 95.00 91 ASP A C 1
ATOM 719 O O . ASP A 1 91 ? 6.772 6.402 -0.986 1.00 95.00 91 ASP A O 1
ATOM 723 N N . HIS A 1 92 ? 8.093 8.199 -0.713 1.00 96.44 92 HIS A N 1
ATOM 724 C CA . HIS A 1 92 ? 7.034 9.192 -0.812 1.00 96.44 92 HIS A CA 1
ATOM 725 C C . HIS A 1 92 ? 7.575 10.505 -1.374 1.00 96.44 92 HIS A C 1
ATOM 727 O O . HIS A 1 92 ? 8.569 11.045 -0.891 1.00 96.44 92 HIS A O 1
ATOM 733 N N . SER A 1 93 ? 6.844 11.048 -2.341 1.00 96.00 93 SER A N 1
ATOM 734 C CA . SER A 1 93 ? 7.001 12.409 -2.830 1.00 96.00 93 SER A CA 1
ATOM 735 C C . SER A 1 93 ? 5.638 13.086 -2.934 1.00 96.00 93 SER A C 1
ATOM 737 O O . SER A 1 93 ? 4.616 12.439 -3.190 1.00 96.00 93 SER A O 1
ATOM 739 N N . ASP A 1 94 ? 5.631 14.398 -2.720 1.00 97.12 94 ASP A N 1
ATOM 740 C CA . ASP A 1 94 ? 4.494 15.258 -3.013 1.00 97.12 94 ASP A CA 1
A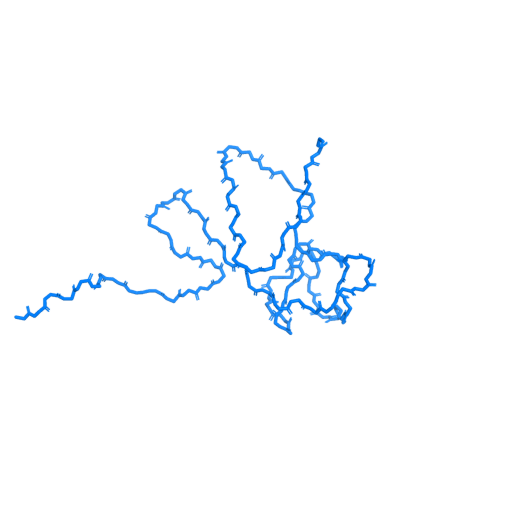TOM 741 C C . ASP A 1 94 ? 4.809 16.163 -4.221 1.00 97.12 94 ASP A C 1
ATOM 743 O O . ASP A 1 94 ? 5.771 15.936 -4.956 1.00 97.12 94 ASP A O 1
ATOM 747 N N . SER A 1 95 ? 3.936 17.125 -4.518 1.00 96.12 95 SER A N 1
ATOM 748 C CA . SER A 1 95 ? 4.079 17.992 -5.690 1.00 96.12 95 SER A CA 1
ATOM 749 C C . SER A 1 95 ? 5.101 19.133 -5.541 1.00 96.12 95 SER A C 1
ATOM 751 O O . SER A 1 95 ? 5.211 19.927 -6.480 1.00 96.12 95 SER A O 1
ATOM 753 N N . HIS A 1 96 ? 5.781 19.273 -4.397 1.00 89.44 96 HIS A N 1
ATOM 754 C CA . HIS A 1 96 ? 6.674 20.390 -4.065 1.00 89.44 96 HIS A CA 1
ATOM 755 C C . HIS A 1 96 ? 8.144 19.997 -3.889 1.00 89.44 96 HIS A C 1
ATOM 757 O O . HIS A 1 96 ? 8.444 18.920 -3.335 1.00 89.44 96 HIS A O 1
#

Foldseek 3Di:
DDDDPDPDDDDDDQWDDDPDPPDTDGDAWAPAADDPVPQFGPDDPPPAPECCFPDQDPRHTQHHHDGHRDDPDDDDPDDDDDDDDPDDDDDDDDPD

pLDDT: mean 93.95, std 7.02, range [51.03, 98.12]

Sequence (96 aa):
MSKSSIITTQPLGFQWPVLDPFLFCVHHQDFYPNGNGEMGPDASLEGRRLGEDFTPKDGWRMYHGDTVPGFPAHPHRGFETVTIVLNGFVDHSDSH

Mean predicted aligned error: 4.3 Å

Solvent-accessible surface area (backbone atoms only — not comparable to full-atom values): 6864 Å² total; per-residue (Å²): 132,88,80,74,88,72,88,78,86,79,88,80,59,57,60,44,92,66,94,49,93,89,59,85,49,72,56,88,81,60,57,70,65,58,67,60,84,75,74,17,60,61,61,88,67,80,95,58,50,67,51,63,17,78,65,75,52,92,53,22,56,33,32,48,12,82,66,40,62,38,79,63,97,76,89,86,81,95,76,87,87,87,86,82,82,88,74,87,87,81,88,88,85,75,100,121

Secondary structure (DSSP, 8-state):
-PPPS--------SEE--SSTT--EE--------B-SSSSBSS--TT--TTSB-S-BTTB--BT-SSSSB--S----SS------SSS--------

Radius of gyration: 17.32 Å; Cα contacts (8 Å, |Δi|>4): 91; chains: 1; bounding box: 33×37×54 Å